Protein AF-A0A849GFC1-F1 (afdb_monomer)

Secondary structure (DSSP, 8-state):
--S--SS-HHHHHHHHSS-SHHHHHHHHHHHHH----HHHHHHHHHHHHHTT--HHHHHHHHHHHHH--HHHHHHHHHHH-HHHHHHHHHHHHHHHHHHHHHHHHH-

Mean predicted aligned error: 3.98 Å

Sequence (107 aa):
PGHEGLIPSEWVAAAVGDNSLVSTTIASVLGAFMYFSTLTEVPIVEGLLGAGMGKGPALALLLAGPALSLPNMLVIRSILGTRKTLTYCFLVIVMATATGYGYGNFF

Radius of gyration: 14.26 Å; Cα contacts (8 Å, |Δi|>4): 163; chains: 1; bounding box: 42×25×36 Å

Structure (mmCIF, N/CA/C/O backbone):
data_AF-A0A849GFC1-F1
#
_entry.id   AF-A0A849GFC1-F1
#
loop_
_atom_site.group_PDB
_atom_site.id
_atom_site.type_symbol
_atom_site.label_atom_id
_atom_site.label_alt_id
_atom_site.label_comp_id
_atom_site.label_asym_id
_atom_site.label_entity_id
_atom_site.label_seq_id
_atom_site.pdbx_PDB_ins_code
_atom_site.Cartn_x
_atom_site.Cartn_y
_atom_site.Cartn_z
_atom_site.occupancy
_atom_site.B_iso_or_equiv
_atom_site.auth_seq_id
_atom_site.auth_comp_id
_atom_site.auth_asym_id
_atom_site.auth_atom_id
_atom_site.pdbx_PDB_model_num
ATOM 1 N N . PRO A 1 1 ? 25.433 -8.560 -7.043 1.00 43.03 1 PRO A N 1
ATOM 2 C CA . PRO A 1 1 ? 25.210 -8.378 -8.499 1.00 43.03 1 PRO A CA 1
ATOM 3 C C . PRO A 1 1 ? 25.147 -9.738 -9.211 1.00 43.03 1 PRO A C 1
ATOM 5 O O . PRO A 1 1 ? 26.126 -10.475 -9.182 1.00 43.03 1 PRO A O 1
ATOM 8 N N . GLY A 1 2 ? 23.987 -10.099 -9.768 1.00 57.06 2 GLY A N 1
ATOM 9 C CA . GLY A 1 2 ? 23.796 -11.364 -10.498 1.00 57.06 2 GLY A CA 1
ATOM 10 C C . GLY A 1 2 ? 23.186 -12.523 -9.701 1.00 57.06 2 GLY A C 1
ATOM 11 O O . GLY A 1 2 ? 23.153 -13.633 -10.209 1.00 57.06 2 GLY A O 1
ATOM 12 N N . HIS A 1 3 ? 22.702 -12.281 -8.482 1.00 58.38 3 HIS A N 1
ATOM 13 C CA . HIS A 1 3 ? 21.803 -13.211 -7.797 1.00 58.38 3 HIS A CA 1
ATOM 14 C C . HIS A 1 3 ? 20.488 -12.472 -7.595 1.00 58.38 3 HIS A C 1
ATOM 16 O O . HIS A 1 3 ? 20.507 -11.330 -7.122 1.00 58.38 3 HIS A O 1
ATOM 22 N N . GLU A 1 4 ? 19.383 -13.092 -8.001 1.00 60.75 4 GLU A N 1
ATOM 23 C CA . GLU A 1 4 ? 18.057 -12.630 -7.608 1.00 60.75 4 GLU A CA 1
ATOM 24 C C . GLU A 1 4 ? 18.027 -12.483 -6.083 1.00 60.75 4 GLU A C 1
ATOM 26 O O . GLU A 1 4 ? 18.663 -13.253 -5.353 1.00 60.75 4 GLU A O 1
ATOM 31 N N . GLY A 1 5 ? 17.354 -11.440 -5.594 1.00 66.44 5 GLY A N 1
ATOM 32 C CA . GLY A 1 5 ? 17.106 -11.320 -4.163 1.00 66.44 5 GLY A CA 1
ATOM 33 C C . GLY A 1 5 ? 16.276 -12.506 -3.661 1.00 66.44 5 GLY A C 1
ATOM 34 O O . GLY A 1 5 ? 15.846 -13.361 -4.429 1.00 66.44 5 GLY A O 1
ATOM 35 N N . LEU A 1 6 ? 15.971 -12.534 -2.362 1.00 78.62 6 LEU A N 1
ATOM 36 C CA . LEU A 1 6 ? 15.029 -13.528 -1.821 1.00 78.62 6 LEU A CA 1
ATOM 37 C C . LEU A 1 6 ? 13.657 -13.498 -2.524 1.00 78.62 6 LEU A C 1
ATOM 39 O O . LEU A 1 6 ? 12.930 -14.485 -2.479 1.00 78.62 6 LEU A O 1
ATOM 43 N N . ILE A 1 7 ? 13.310 -12.370 -3.153 1.00 84.06 7 ILE A N 1
ATOM 44 C CA . ILE A 1 7 ? 12.119 -12.202 -3.981 1.00 84.06 7 ILE A CA 1
ATOM 45 C C . ILE A 1 7 ? 12.567 -12.152 -5.453 1.00 84.06 7 ILE A C 1
ATOM 47 O O . ILE A 1 7 ? 13.262 -11.198 -5.823 1.00 84.06 7 ILE A O 1
ATOM 51 N N . PRO A 1 8 ? 12.178 -13.137 -6.286 1.00 88.62 8 PRO A N 1
ATOM 52 C CA . PRO A 1 8 ? 12.442 -13.122 -7.723 1.00 88.62 8 PRO A CA 1
ATOM 53 C C . PRO A 1 8 ? 11.823 -11.891 -8.392 1.00 88.62 8 PRO A C 1
ATOM 55 O O . PRO A 1 8 ? 10.677 -11.526 -8.109 1.00 88.62 8 PRO A O 1
ATOM 58 N N . SER A 1 9 ? 12.557 -11.252 -9.305 1.00 88.81 9 SER A N 1
ATOM 59 C CA . SER A 1 9 ? 12.078 -10.055 -10.016 1.00 88.81 9 SER A CA 1
ATOM 60 C C . SER A 1 9 ? 10.861 -10.351 -10.894 1.00 88.81 9 SER A C 1
ATOM 62 O O . SER A 1 9 ? 9.982 -9.504 -11.033 1.00 88.81 9 SER A O 1
ATOM 64 N N . GLU A 1 10 ? 10.749 -11.576 -11.408 1.00 90.19 10 GLU A N 1
ATOM 65 C CA . GLU A 1 10 ? 9.567 -12.056 -12.129 1.00 90.19 10 GLU A CA 1
ATOM 66 C C . GLU A 1 10 ? 8.278 -11.945 -11.300 1.00 90.19 10 GLU A C 1
ATOM 68 O O . GLU A 1 10 ? 7.244 -11.539 -11.828 1.00 90.19 10 GLU A O 1
ATOM 73 N N . TRP A 1 11 ? 8.327 -12.230 -9.993 1.00 92.38 11 TRP A N 1
ATOM 74 C CA . TRP A 1 11 ? 7.151 -12.146 -9.121 1.00 92.38 11 TRP A CA 1
ATOM 75 C C . TRP A 1 11 ? 6.781 -10.697 -8.825 1.00 92.38 11 TRP A C 1
ATOM 77 O O . TRP A 1 11 ? 5.598 -10.360 -8.776 1.00 92.38 11 TRP A O 1
ATOM 87 N N . VAL A 1 12 ? 7.785 -9.832 -8.659 1.00 93.62 12 VAL A N 1
ATOM 88 C CA . VAL A 1 12 ? 7.572 -8.393 -8.461 1.00 93.62 12 VAL A CA 1
ATOM 89 C C . VAL A 1 12 ? 6.928 -7.789 -9.704 1.00 93.62 12 VAL A C 1
ATOM 91 O O . VAL A 1 12 ? 5.885 -7.144 -9.598 1.00 93.62 12 VAL A O 1
ATOM 94 N N . ALA A 1 13 ? 7.497 -8.055 -10.880 1.00 92.12 13 ALA A N 1
ATOM 95 C CA . ALA A 1 13 ? 6.969 -7.572 -12.148 1.00 92.12 13 ALA A CA 1
ATOM 96 C C . ALA A 1 13 ? 5.550 -8.104 -12.420 1.00 92.12 13 ALA A C 1
ATOM 98 O O . ALA A 1 13 ? 4.685 -7.343 -12.848 1.00 92.12 13 ALA A O 1
ATOM 99 N N . ALA A 1 14 ? 5.280 -9.379 -12.119 1.00 93.19 14 ALA A N 1
ATOM 100 C CA . ALA A 1 14 ? 3.962 -9.977 -12.324 1.00 93.19 14 ALA A CA 1
ATOM 101 C C . ALA A 1 14 ? 2.880 -9.429 -11.376 1.00 93.19 14 ALA A C 1
ATOM 103 O O . ALA A 1 14 ? 1.729 -9.292 -11.782 1.00 93.19 14 ALA A O 1
ATOM 104 N N . ALA A 1 15 ? 3.217 -9.131 -10.117 1.00 94.06 15 ALA A N 1
ATOM 105 C CA . ALA A 1 15 ? 2.237 -8.676 -9.128 1.00 94.06 15 ALA A CA 1
ATOM 106 C C . ALA A 1 15 ? 2.032 -7.152 -9.141 1.00 94.06 15 ALA A C 1
ATOM 108 O O . ALA A 1 15 ? 0.905 -6.661 -9.029 1.00 94.06 15 ALA A O 1
ATOM 109 N N . VAL A 1 16 ? 3.124 -6.392 -9.237 1.00 96.44 16 VAL A N 1
ATOM 110 C CA . VAL A 1 16 ? 3.143 -4.939 -9.009 1.00 96.44 16 VAL A CA 1
ATOM 111 C C . VAL A 1 16 ? 3.978 -4.180 -10.042 1.00 96.44 16 VAL A C 1
ATOM 113 O O . VAL A 1 16 ? 4.406 -3.060 -9.769 1.00 96.44 16 VAL A O 1
ATOM 116 N N . GLY A 1 17 ? 4.248 -4.771 -11.209 1.00 94.62 17 GLY A N 1
ATOM 117 C CA . GLY A 1 17 ? 5.148 -4.178 -12.200 1.00 94.62 17 GLY A CA 1
ATOM 118 C C . GLY A 1 17 ? 4.542 -3.093 -13.084 1.00 94.62 17 GLY A C 1
ATOM 119 O O . GLY A 1 17 ? 5.271 -2.279 -13.648 1.00 94.62 17 GLY A O 1
ATOM 120 N N . ASP A 1 18 ? 3.217 -3.036 -13.186 1.00 95.31 18 ASP A N 1
ATOM 121 C CA . ASP A 1 18 ? 2.518 -2.021 -13.969 1.00 95.31 18 ASP A CA 1
ATOM 122 C C . ASP A 1 18 ? 1.865 -0.943 -13.083 1.00 95.31 18 ASP A C 1
ATOM 124 O O . ASP A 1 18 ? 1.778 -1.061 -11.862 1.00 95.31 18 ASP A O 1
ATOM 128 N N . ASN A 1 19 ? 1.401 0.143 -13.706 1.00 96.31 19 ASN A N 1
ATOM 129 C CA . ASN A 1 19 ? 0.656 1.205 -13.019 1.00 96.31 19 ASN A CA 1
ATOM 130 C C . ASN A 1 19 ? -0.865 0.974 -13.063 1.00 96.31 19 ASN A C 1
ATOM 132 O O . ASN A 1 19 ? -1.646 1.924 -12.957 1.00 96.31 19 ASN A O 1
ATOM 136 N N . SER A 1 20 ? -1.313 -0.271 -13.244 1.00 96.56 20 SER A N 1
ATOM 137 C CA . SER A 1 20 ? -2.734 -0.595 -13.230 1.00 96.56 20 SER A CA 1
ATOM 138 C C . SER A 1 20 ? -3.326 -0.374 -11.841 1.00 96.56 20 SER A C 1
ATOM 140 O O . SER A 1 20 ? -2.645 -0.388 -10.806 1.00 96.56 20 SER A O 1
ATOM 142 N N . LEU A 1 21 ? -4.646 -0.204 -11.808 1.00 96.81 21 LEU A N 1
ATOM 143 C CA . LEU A 1 21 ? -5.377 -0.102 -10.553 1.00 96.81 21 LEU A CA 1
ATOM 144 C C . LEU A 1 21 ? -5.180 -1.361 -9.694 1.00 96.81 21 LEU A C 1
ATOM 146 O O . LEU A 1 21 ? -5.087 -1.256 -8.474 1.00 96.81 21 LEU A O 1
ATOM 150 N N . VAL A 1 22 ? -5.071 -2.537 -10.322 1.00 97.50 22 VAL A N 1
ATOM 151 C CA . VAL A 1 22 ? -4.906 -3.823 -9.631 1.00 97.50 22 VAL A CA 1
ATOM 152 C C . VAL A 1 22 ? -3.549 -3.891 -8.941 1.00 97.50 22 VAL A C 1
ATOM 154 O O . VAL A 1 22 ? -3.513 -4.078 -7.728 1.00 97.50 22 VAL A O 1
ATOM 157 N N . SER A 1 23 ? -2.453 -3.653 -9.662 1.00 97.50 23 SER A N 1
ATOM 158 C CA . SER A 1 23 ? -1.104 -3.641 -9.080 1.00 97.50 23 SER A CA 1
ATOM 159 C C . SER A 1 23 ? -0.958 -2.593 -7.982 1.00 97.50 23 SER A C 1
ATOM 161 O O . SER A 1 23 ? -0.375 -2.859 -6.931 1.00 97.50 23 SER A O 1
ATOM 163 N N . THR A 1 24 ? -1.572 -1.424 -8.167 1.00 97.88 24 THR A N 1
ATOM 164 C CA . THR A 1 24 ? -1.564 -0.368 -7.150 1.00 97.88 24 THR A CA 1
ATOM 165 C C . THR A 1 24 ? -2.360 -0.771 -5.901 1.00 97.88 24 THR A C 1
ATOM 167 O O . THR A 1 24 ? -1.923 -0.516 -4.779 1.00 97.88 24 THR A O 1
ATOM 170 N N . THR A 1 25 ? -3.500 -1.447 -6.074 1.00 98.06 25 THR A N 1
ATOM 171 C CA . THR A 1 25 ? -4.307 -1.969 -4.957 1.00 98.06 25 THR A CA 1
ATOM 172 C C . THR A 1 25 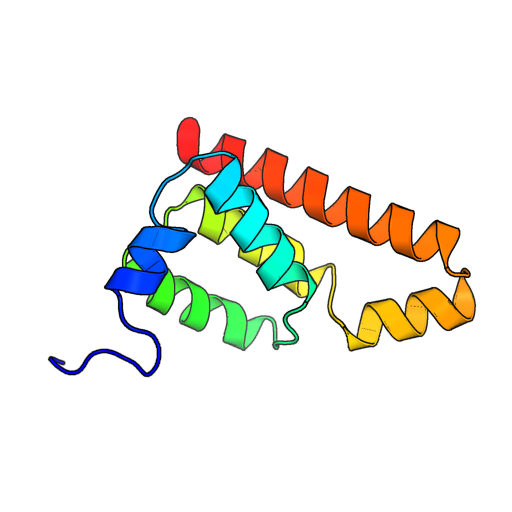? -3.577 -3.088 -4.218 1.00 98.06 25 THR A C 1
ATOM 174 O O . THR A 1 25 ? -3.597 -3.140 -2.993 1.00 98.06 25 THR A O 1
ATOM 177 N N . ILE A 1 26 ? -2.901 -3.983 -4.940 1.00 97.62 26 ILE A N 1
ATOM 178 C CA . ILE A 1 26 ? -2.089 -5.040 -4.329 1.00 97.62 26 ILE A CA 1
ATOM 179 C C . ILE A 1 26 ? -0.998 -4.408 -3.459 1.00 97.62 26 ILE A C 1
ATOM 181 O O . ILE A 1 26 ? -0.846 -4.785 -2.298 1.00 97.62 26 ILE A O 1
ATOM 185 N N . ALA A 1 27 ? -0.290 -3.404 -3.976 1.00 97.19 27 ALA A N 1
ATOM 186 C CA . ALA A 1 27 ? 0.763 -2.721 -3.236 1.00 97.19 27 ALA A CA 1
ATOM 187 C C . ALA A 1 27 ? 0.248 -1.960 -2.000 1.00 97.19 27 ALA A C 1
ATOM 189 O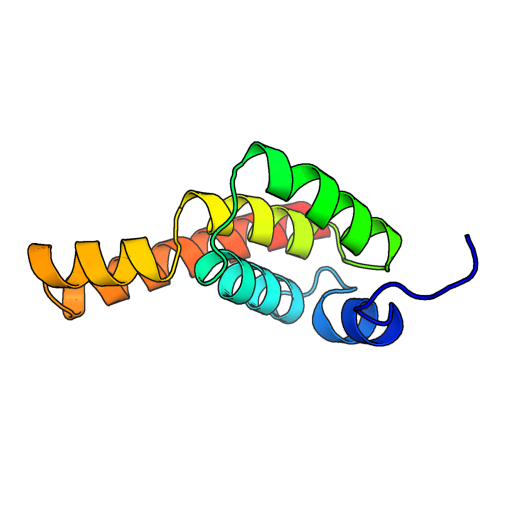 O . ALA A 1 27 ? 0.890 -2.019 -0.952 1.00 97.19 27 ALA A O 1
ATOM 190 N N . SER A 1 28 ? -0.916 -1.303 -2.074 1.00 97.44 28 SER A N 1
ATOM 191 C CA . SER A 1 28 ? -1.514 -0.628 -0.911 1.00 97.44 28 SER A CA 1
ATOM 192 C C . SER A 1 28 ? -1.970 -1.614 0.167 1.00 97.44 28 SER A C 1
ATOM 194 O O . SER A 1 28 ? -1.769 -1.361 1.354 1.00 97.44 28 SER A O 1
ATOM 196 N N . VAL A 1 29 ? -2.533 -2.763 -0.220 1.00 97.25 29 VAL A N 1
ATOM 197 C CA . VAL A 1 29 ? -2.922 -3.828 0.716 1.00 97.25 29 VAL A CA 1
ATOM 198 C C . VAL A 1 29 ? -1.691 -4.444 1.380 1.00 97.25 29 VAL A C 1
ATOM 200 O O . VAL A 1 29 ? -1.679 -4.605 2.599 1.00 97.25 29 VAL A O 1
ATOM 203 N N . LEU A 1 30 ? -0.647 -4.755 0.607 1.00 95.25 30 LEU A N 1
ATOM 204 C CA . LEU A 1 30 ? 0.613 -5.268 1.150 1.00 95.25 30 LEU A CA 1
ATOM 205 C C . LEU A 1 30 ? 1.245 -4.258 2.113 1.00 95.25 30 LEU A C 1
ATOM 207 O O . LEU A 1 30 ? 1.563 -4.624 3.244 1.00 95.25 30 LEU A O 1
ATOM 211 N N . GLY A 1 31 ? 1.336 -2.987 1.709 1.00 94.69 31 GLY A N 1
ATOM 212 C CA . GLY A 1 31 ? 1.831 -1.901 2.554 1.00 94.69 31 GLY A CA 1
ATOM 213 C C . GLY A 1 31 ? 1.041 -1.772 3.856 1.00 94.69 31 GLY A C 1
ATOM 214 O O . GLY A 1 31 ? 1.639 -1.710 4.920 1.00 94.69 31 GLY A O 1
ATOM 215 N N . ALA A 1 32 ? -0.291 -1.851 3.801 1.00 95.38 32 ALA A N 1
ATOM 216 C CA . ALA A 1 32 ?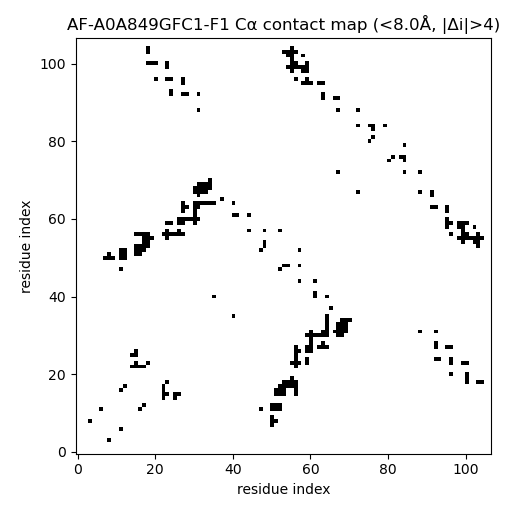 -1.143 -1.756 4.985 1.00 95.38 32 ALA A CA 1
ATOM 217 C C . ALA A 1 32 ? -0.909 -2.873 6.020 1.00 95.38 32 ALA A C 1
ATOM 219 O O . ALA A 1 32 ? -1.163 -2.677 7.209 1.00 95.38 32 ALA A O 1
ATOM 220 N N . PHE A 1 33 ? -0.477 -4.061 5.593 1.00 93.50 33 PHE A N 1
ATOM 221 C CA . PHE A 1 33 ? -0.175 -5.164 6.508 1.00 93.50 33 PHE A CA 1
ATOM 222 C C . PHE A 1 33 ? 1.281 -5.182 6.973 1.00 93.50 33 PHE A C 1
ATOM 224 O O . PHE A 1 33 ? 1.569 -5.744 8.036 1.00 93.50 33 PHE A O 1
ATOM 231 N N . MET A 1 34 ? 2.186 -4.581 6.204 1.00 89.94 34 MET A N 1
ATOM 232 C CA . MET A 1 34 ? 3.601 -4.506 6.536 1.00 89.94 34 MET A CA 1
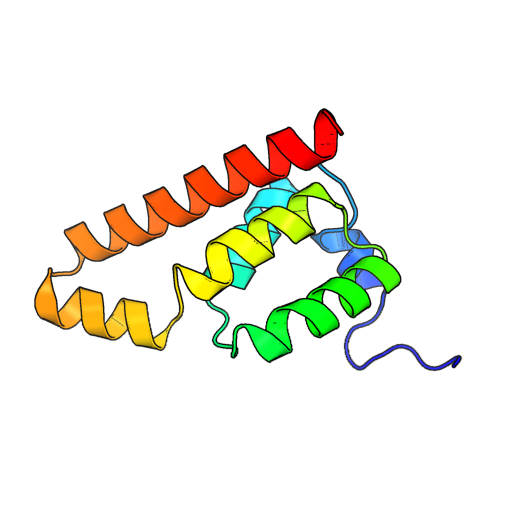ATOM 233 C C . MET A 1 34 ? 3.837 -3.656 7.792 1.00 89.94 34 MET A C 1
ATOM 235 O O . MET A 1 34 ? 3.110 -2.717 8.096 1.00 89.94 34 ME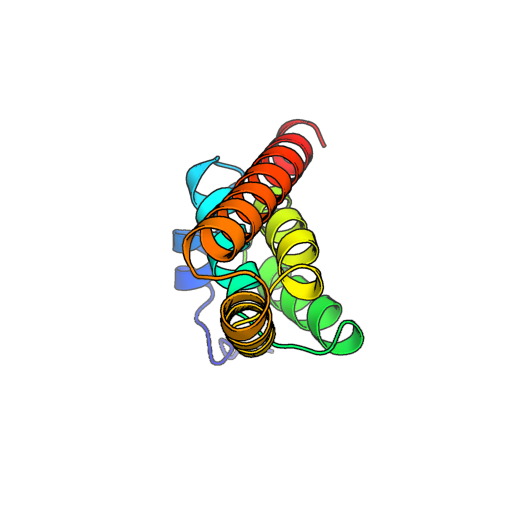T A O 1
ATOM 239 N N . TYR A 1 35 ? 4.853 -4.031 8.570 1.00 87.94 35 TYR A N 1
ATOM 240 C CA . TYR A 1 35 ? 5.315 -3.257 9.719 1.00 87.94 35 TYR A CA 1
ATOM 241 C C . TYR A 1 35 ? 6.814 -3.044 9.579 1.00 87.94 35 TYR A C 1
ATOM 243 O O . TYR A 1 35 ? 7.607 -3.943 9.866 1.00 87.94 35 TYR A O 1
ATOM 251 N N . PHE A 1 36 ? 7.192 -1.853 9.132 1.00 82.50 36 PHE A N 1
ATOM 252 C CA . PHE A 1 36 ? 8.581 -1.449 9.004 1.00 82.50 36 PHE A CA 1
ATOM 253 C C . PHE A 1 36 ? 8.796 -0.075 9.614 1.00 82.50 36 PHE A C 1
ATOM 255 O O . PHE A 1 36 ? 7.868 0.706 9.806 1.00 82.50 36 PHE A O 1
ATOM 262 N N . SER A 1 37 ? 10.054 0.225 9.924 1.00 84.69 37 SER A N 1
ATOM 263 C CA . SER A 1 37 ? 10.423 1.604 10.212 1.00 84.69 37 SER A CA 1
ATOM 264 C C . SER A 1 37 ? 10.371 2.416 8.917 1.00 84.69 37 SER A C 1
ATOM 266 O O . SER A 1 37 ? 10.767 1.921 7.860 1.00 84.69 37 SER A O 1
ATOM 268 N N . THR A 1 38 ? 9.968 3.679 8.996 1.00 82.06 38 THR A N 1
ATOM 269 C CA . THR A 1 38 ? 9.986 4.599 7.846 1.00 82.06 38 THR A CA 1
ATOM 270 C C . THR A 1 38 ? 11.372 4.700 7.197 1.00 82.06 38 THR A C 1
ATOM 272 O O . THR A 1 38 ? 11.481 4.839 5.984 1.00 82.06 38 THR A O 1
ATOM 275 N N . LEU A 1 39 ? 12.448 4.544 7.980 1.00 88.00 39 LEU A N 1
ATOM 276 C CA . LEU A 1 39 ? 13.825 4.505 7.469 1.00 88.00 39 LEU A CA 1
ATOM 277 C C . LEU A 1 39 ? 14.116 3.269 6.605 1.00 88.00 39 LEU A C 1
ATOM 279 O O . LEU A 1 39 ? 14.936 3.336 5.695 1.00 88.00 39 LEU A O 1
ATOM 283 N N . THR A 1 40 ? 13.464 2.142 6.890 1.00 88.31 40 THR A N 1
ATOM 284 C CA . THR A 1 40 ? 13.645 0.888 6.143 1.00 88.31 40 THR A CA 1
ATOM 285 C C . THR A 1 40 ? 12.718 0.769 4.937 1.00 88.31 40 THR A C 1
ATOM 287 O O . THR A 1 40 ? 13.017 -0.004 4.037 1.00 88.31 40 THR A O 1
ATOM 290 N N . GLU A 1 41 ? 11.624 1.530 4.875 1.00 90.50 41 GLU A N 1
ATOM 291 C CA . GLU A 1 41 ? 10.681 1.470 3.74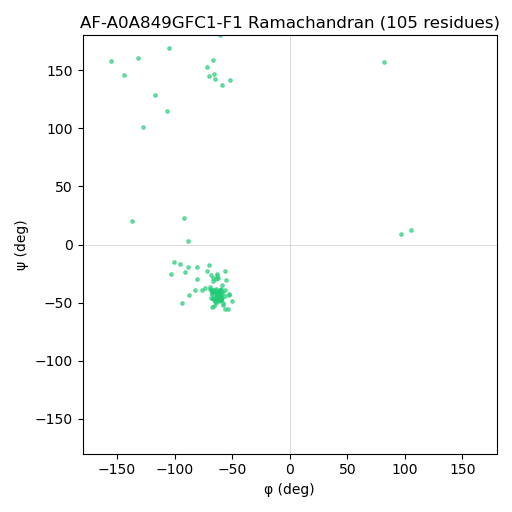8 1.00 90.50 41 GLU A CA 1
ATOM 292 C C . GLU A 1 41 ? 11.291 1.989 2.443 1.00 90.50 41 GLU A C 1
ATOM 294 O O . GLU A 1 41 ? 11.129 1.357 1.402 1.00 90.50 41 GLU A O 1
ATOM 299 N N . VAL A 1 42 ? 12.045 3.092 2.498 1.00 90.94 42 VAL A N 1
ATOM 300 C CA . VAL A 1 42 ? 12.686 3.693 1.315 1.00 90.94 42 VAL A CA 1
ATOM 301 C C . VAL A 1 42 ? 13.595 2.698 0.573 1.00 90.94 42 VAL A C 1
ATOM 303 O O . VAL A 1 42 ? 13.330 2.448 -0.604 1.00 90.94 42 VAL A O 1
ATOM 306 N N . PRO A 1 43 ? 14.602 2.059 1.209 1.00 91.31 43 PRO A N 1
ATOM 307 C CA . PRO A 1 43 ? 15.473 1.115 0.505 1.00 91.31 43 PRO A CA 1
ATOM 308 C C . PRO A 1 43 ? 14.743 -0.154 0.040 1.00 91.31 43 PRO A C 1
ATOM 310 O O . PRO A 1 43 ? 15.129 -0.745 -0.967 1.00 91.31 43 PRO A O 1
ATOM 313 N N . ILE A 1 44 ? 13.679 -0.583 0.734 1.00 91.62 44 ILE A N 1
ATOM 314 C CA . ILE A 1 44 ? 12.848 -1.711 0.282 1.00 91.62 44 ILE A CA 1
ATOM 315 C C . ILE A 1 44 ? 12.155 -1.352 -1.033 1.00 91.62 44 ILE A C 1
ATOM 317 O O . ILE A 1 44 ? 12.209 -2.127 -1.988 1.00 91.62 44 ILE A O 1
ATOM 321 N N . VAL A 1 45 ? 11.531 -0.176 -1.101 1.00 93.25 45 VAL A N 1
ATOM 322 C CA . VAL A 1 45 ? 10.835 0.283 -2.308 1.00 93.25 45 VAL A CA 1
ATOM 323 C C . VAL A 1 45 ? 11.811 0.529 -3.451 1.00 93.25 45 VAL A C 1
ATOM 325 O O . VAL A 1 45 ? 11.520 0.123 -4.572 1.00 93.25 45 VAL A O 1
ATOM 328 N N . GLU A 1 46 ? 12.990 1.097 -3.193 1.00 93.00 46 GLU A N 1
ATOM 329 C CA . GLU A 1 46 ? 14.047 1.210 -4.208 1.00 93.00 46 GLU A CA 1
ATOM 330 C C . GLU A 1 46 ? 14.474 -0.159 -4.754 1.00 93.00 46 GLU A C 1
ATOM 332 O O . GLU A 1 46 ? 14.620 -0.324 -5.967 1.00 93.00 46 GLU A O 1
ATOM 337 N N . GLY A 1 47 ? 14.616 -1.163 -3.884 1.00 92.69 47 GLY A N 1
ATOM 338 C CA . GLY A 1 47 ? 14.909 -2.536 -4.292 1.00 92.69 47 GLY A CA 1
ATOM 339 C C . GLY A 1 47 ? 13.808 -3.146 -5.165 1.00 92.69 47 GLY A C 1
ATOM 340 O O . GLY A 1 47 ? 14.107 -3.764 -6.186 1.00 92.69 47 GLY A O 1
ATOM 341 N N . LEU A 1 48 ? 12.538 -2.939 -4.807 1.00 94.06 48 LEU A N 1
ATOM 342 C CA . LEU A 1 48 ? 11.389 -3.423 -5.580 1.00 94.06 48 LEU A CA 1
ATOM 343 C C . LEU A 1 48 ? 11.242 -2.694 -6.923 1.00 94.06 48 LEU A C 1
ATOM 345 O O . LEU A 1 48 ? 10.966 -3.336 -7.934 1.00 94.06 48 LEU A O 1
ATOM 349 N N . LEU A 1 49 ? 11.484 -1.381 -6.965 1.00 94.44 49 LEU A N 1
ATOM 350 C CA . LEU A 1 49 ? 11.559 -0.601 -8.205 1.00 94.44 49 LEU A CA 1
ATOM 351 C C . LEU A 1 49 ? 12.674 -1.133 -9.115 1.00 94.44 49 LEU A C 1
ATOM 353 O O . LEU A 1 49 ? 12.445 -1.359 -10.301 1.00 94.44 49 LEU A O 1
ATOM 357 N N . GLY A 1 50 ? 13.852 -1.420 -8.553 1.00 91.88 50 GLY A N 1
ATOM 358 C CA . GLY A 1 50 ? 14.951 -2.074 -9.270 1.00 91.88 50 GLY A CA 1
ATOM 359 C C . GLY A 1 50 ? 14.618 -3.492 -9.755 1.00 91.88 50 GLY A C 1
ATOM 360 O O . GLY A 1 50 ? 15.181 -3.942 -10.751 1.00 91.88 50 GLY A O 1
ATOM 361 N N . ALA A 1 51 ? 13.683 -4.176 -9.091 1.00 92.06 51 ALA A N 1
ATOM 362 C CA . ALA A 1 51 ? 13.161 -5.488 -9.472 1.00 92.06 51 ALA A CA 1
ATOM 363 C C . ALA A 1 51 ? 11.958 -5.426 -10.439 1.00 92.06 51 ALA A C 1
ATOM 365 O O . ALA A 1 51 ? 11.424 -6.474 -10.796 1.00 92.06 51 ALA A O 1
ATOM 366 N N . GLY A 1 52 ? 11.548 -4.232 -10.886 1.00 92.69 52 GLY A N 1
ATOM 367 C CA . GLY A 1 52 ? 10.512 -4.048 -11.904 1.00 92.69 52 GLY A CA 1
ATOM 368 C C . GLY A 1 52 ? 9.153 -3.572 -11.391 1.00 92.69 52 GLY A C 1
ATOM 369 O O . GLY A 1 52 ? 8.198 -3.633 -12.154 1.00 92.69 52 GLY A O 1
ATOM 370 N N . MET A 1 53 ? 9.038 -3.109 -10.142 1.00 96.50 53 MET A N 1
ATOM 371 C CA . MET A 1 53 ? 7.808 -2.513 -9.600 1.00 96.50 53 MET A CA 1
ATOM 372 C C . MET A 1 53 ? 7.436 -1.203 -10.321 1.00 96.50 53 MET A C 1
ATOM 374 O O . MET A 1 53 ? 8.298 -0.381 -10.636 1.00 96.50 53 MET A O 1
ATOM 378 N N . GLY A 1 54 ? 6.140 -0.972 -10.529 1.00 96.56 54 GLY A N 1
ATOM 379 C CA . GLY A 1 54 ? 5.609 0.274 -11.073 1.00 96.56 54 GLY A CA 1
ATOM 380 C C . GLY A 1 54 ? 5.693 1.439 -10.078 1.00 96.56 54 GLY A C 1
ATOM 381 O O . GLY A 1 54 ? 5.615 1.263 -8.860 1.00 96.56 54 GLY A O 1
ATOM 382 N N . LYS A 1 55 ? 5.783 2.669 -10.597 1.00 96.56 55 LYS A N 1
ATOM 383 C CA . LYS A 1 55 ? 5.848 3.897 -9.781 1.00 96.56 55 LYS A CA 1
ATOM 384 C C . LYS A 1 55 ? 4.577 4.137 -8.959 1.00 96.56 55 LYS A C 1
ATOM 386 O O . LYS A 1 55 ? 4.654 4.593 -7.820 1.00 96.56 55 LYS A O 1
ATOM 391 N N . GLY A 1 56 ? 3.411 3.844 -9.532 1.00 97.38 56 GLY A N 1
ATOM 392 C CA . GLY A 1 56 ? 2.118 3.984 -8.866 1.00 97.38 56 GLY A CA 1
ATOM 393 C C . GLY A 1 56 ? 1.960 3.025 -7.684 1.00 97.38 56 GLY A C 1
ATOM 394 O O . GLY A 1 56 ? 1.712 3.489 -6.568 1.00 97.38 56 GLY A O 1
ATOM 395 N N . PRO A 1 57 ? 2.183 1.711 -7.881 1.00 97.75 57 PRO A N 1
ATOM 396 C CA . PRO A 1 57 ? 2.287 0.744 -6.793 1.00 97.75 57 PRO A CA 1
ATOM 397 C C . PRO A 1 57 ? 3.303 1.143 -5.719 1.00 97.75 57 PRO A C 1
ATOM 399 O O . PRO A 1 57 ? 3.002 1.033 -4.531 1.00 97.75 57 PRO A O 1
ATOM 402 N N . ALA A 1 58 ? 4.483 1.636 -6.108 1.00 97.00 58 ALA A N 1
ATOM 403 C CA . ALA A 1 58 ? 5.511 2.066 -5.161 1.00 97.00 58 ALA A CA 1
ATOM 404 C C . ALA A 1 58 ? 5.018 3.205 -4.256 1.00 97.00 58 ALA A C 1
ATOM 406 O O . ALA A 1 58 ? 5.151 3.124 -3.034 1.00 97.00 58 ALA A O 1
ATOM 407 N N . LEU A 1 59 ? 4.377 4.230 -4.830 1.00 96.75 59 LEU A N 1
ATOM 408 C CA . LEU A 1 59 ? 3.796 5.318 -4.043 1.00 96.75 59 LEU A CA 1
ATOM 409 C C . LEU A 1 59 ? 2.661 4.824 -3.137 1.00 96.75 59 LEU A C 1
ATOM 411 O O . LEU A 1 59 ? 2.583 5.222 -1.977 1.00 96.75 59 LEU A O 1
ATOM 415 N N . ALA A 1 60 ? 1.791 3.947 -3.639 1.00 97.50 60 ALA A N 1
ATOM 416 C CA . ALA A 1 60 ? 0.694 3.396 -2.849 1.00 97.50 60 ALA A CA 1
ATOM 417 C C . ALA A 1 60 ? 1.196 2.622 -1.621 1.00 97.50 60 ALA A 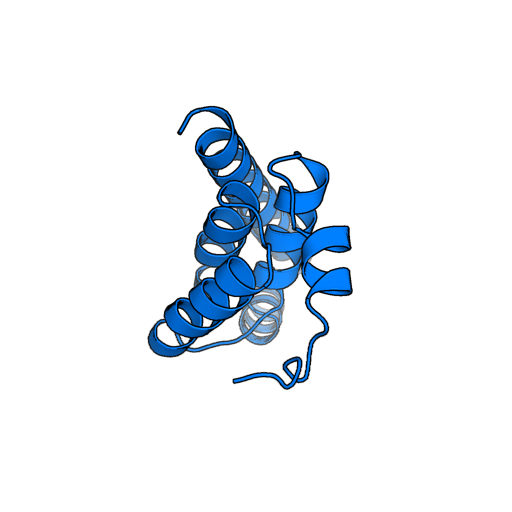C 1
ATOM 419 O O . ALA A 1 60 ? 0.628 2.755 -0.536 1.00 97.50 60 ALA A O 1
ATOM 420 N N . LEU A 1 61 ? 2.284 1.864 -1.772 1.00 95.94 61 LEU A N 1
ATOM 421 C CA . LEU A 1 61 ? 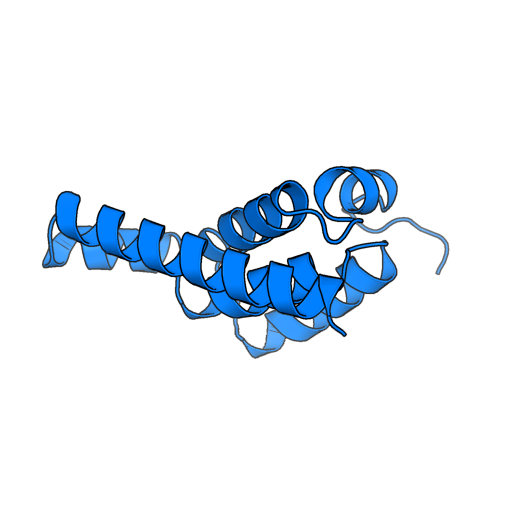2.930 1.158 -0.668 1.00 95.94 61 LEU A CA 1
ATOM 422 C C . LEU A 1 61 ? 3.518 2.139 0.358 1.00 95.94 61 LEU A C 1
ATOM 424 O O . LEU A 1 61 ? 3.250 1.986 1.549 1.00 95.94 61 LEU A O 1
ATOM 428 N N . LEU A 1 62 ? 4.228 3.180 -0.094 1.00 95.00 62 LEU A N 1
ATOM 429 C CA . LEU A 1 62 ? 4.801 4.222 0.774 1.00 95.00 62 LEU A CA 1
ATOM 430 C C . LEU A 1 62 ? 3.747 5.041 1.533 1.00 95.00 62 LEU A C 1
ATOM 432 O O . LEU A 1 62 ? 4.033 5.574 2.600 1.00 95.00 62 LEU A O 1
ATOM 436 N N . LEU A 1 63 ? 2.532 5.166 0.994 1.00 95.69 63 LEU A N 1
ATOM 437 C CA . LEU A 1 63 ? 1.424 5.842 1.674 1.00 95.69 63 LEU A CA 1
ATOM 438 C C . LEU A 1 63 ? 0.719 4.926 2.681 1.00 95.69 63 LEU A C 1
ATOM 440 O O . LEU A 1 63 ? 0.322 5.381 3.754 1.00 95.69 63 LEU A O 1
ATOM 444 N N . ALA A 1 64 ? 0.545 3.645 2.345 1.00 95.75 64 ALA A N 1
ATOM 445 C CA . ALA A 1 64 ? -0.163 2.691 3.194 1.00 95.75 64 ALA A CA 1
ATOM 446 C C . ALA A 1 64 ? 0.672 2.223 4.400 1.00 95.75 64 ALA A C 1
ATOM 448 O O . ALA A 1 64 ? 0.116 2.116 5.494 1.00 95.75 64 ALA A O 1
ATOM 449 N N . GLY A 1 65 ? 1.979 1.997 4.216 1.00 92.19 65 GLY A N 1
ATOM 450 C CA . GLY A 1 65 ? 2.908 1.493 5.241 1.00 92.19 65 GLY A CA 1
ATOM 451 C C . GLY A 1 65 ? 2.934 2.289 6.555 1.00 92.19 65 GLY A C 1
ATOM 452 O O . GLY A 1 65 ? 2.643 1.734 7.614 1.00 92.19 65 GLY A O 1
ATOM 453 N N . PRO A 1 66 ? 3.175 3.610 6.547 1.00 90.81 66 PRO A N 1
ATOM 454 C CA . PRO A 1 66 ? 3.168 4.397 7.782 1.00 90.81 66 PRO A CA 1
ATOM 455 C C . PRO A 1 66 ? 1.758 4.603 8.360 1.00 90.81 66 PRO A C 1
ATOM 457 O O . PRO A 1 66 ? 1.607 4.864 9.555 1.00 90.81 66 PRO A O 1
ATOM 460 N N . ALA A 1 67 ? 0.711 4.502 7.535 1.00 92.94 67 ALA A N 1
ATOM 461 C CA . ALA A 1 67 ? -0.672 4.715 7.961 1.00 92.94 67 ALA A CA 1
ATOM 462 C C . ALA A 1 67 ? -1.280 3.490 8.669 1.00 92.94 67 ALA A C 1
ATOM 464 O O . ALA A 1 67 ? -2.163 3.635 9.530 1.00 92.94 67 ALA A O 1
ATOM 465 N N . LEU A 1 68 ? -0.835 2.284 8.308 1.00 93.62 68 LEU A N 1
ATOM 466 C CA . LEU A 1 68 ? -1.393 1.016 8.760 1.00 93.62 68 LEU A CA 1
ATOM 467 C C . LEU A 1 68 ? -0.317 -0.044 8.966 1.00 93.62 68 LEU A C 1
ATOM 469 O O . LEU A 1 68 ? 0.639 -0.147 8.222 1.00 93.62 68 LEU A O 1
ATOM 473 N N . SER A 1 69 ? -0.540 -0.888 9.966 1.00 94.31 69 SER A N 1
ATOM 474 C CA . SER A 1 69 ? 0.214 -2.122 10.161 1.00 94.31 69 SER A CA 1
ATOM 475 C C . SER A 1 69 ? -0.636 -3.111 10.949 1.00 94.31 69 SER A C 1
ATOM 477 O O . SER A 1 69 ? -1.544 -2.699 11.683 1.00 94.31 69 SER A O 1
ATOM 479 N N . LEU A 1 70 ? -0.338 -4.411 10.856 1.00 92.81 70 LEU A N 1
ATOM 480 C CA . LEU A 1 70 ? -1.048 -5.436 11.635 1.00 92.81 70 LEU A CA 1
ATOM 481 C C . LEU A 1 70 ? -1.129 -5.107 13.141 1.00 92.81 70 LEU A C 1
ATOM 483 O O . LEU A 1 70 ? -2.236 -5.151 13.687 1.00 92.81 70 LEU A O 1
ATOM 487 N N . PRO A 1 71 ? -0.030 -4.720 13.825 1.00 92.50 71 PRO A N 1
ATOM 488 C CA . PRO A 1 71 ? -0.094 -4.349 15.237 1.00 92.50 71 PRO A CA 1
ATOM 489 C C . PRO A 1 71 ? -1.012 -3.147 15.492 1.00 92.50 71 PRO A C 1
ATOM 491 O O . PRO A 1 71 ? -1.847 -3.196 16.397 1.00 92.50 71 PRO A O 1
ATOM 494 N N . ASN A 1 72 ? -0.920 -2.095 14.669 1.00 92.25 72 ASN A N 1
ATOM 495 C CA . ASN A 1 72 ? -1.751 -0.899 14.821 1.00 92.25 72 ASN A CA 1
ATOM 496 C C . ASN A 1 72 ? -3.244 -1.217 14.623 1.00 92.25 72 ASN A C 1
ATOM 498 O O . ASN A 1 72 ? -4.082 -0.786 15.411 1.00 92.25 72 ASN A O 1
ATOM 502 N N . MET A 1 73 ? -3.596 -2.044 13.632 1.00 95.44 73 MET A N 1
ATOM 503 C CA . MET A 1 73 ? -4.984 -2.469 13.405 1.00 95.44 73 MET A CA 1
ATOM 504 C C . MET A 1 73 ? -5.580 -3.185 14.622 1.00 95.44 73 MET A C 1
ATOM 506 O O . MET A 1 73 ? -6.739 -2.947 14.971 1.00 95.44 73 MET A O 1
ATOM 510 N N . LEU A 1 74 ? -4.800 -4.045 15.284 1.00 95.25 74 LEU A N 1
ATOM 511 C CA . LEU A 1 74 ? -5.238 -4.755 16.488 1.00 95.25 74 LEU A CA 1
ATOM 512 C C . LEU A 1 74 ? -5.484 -3.793 17.658 1.00 95.25 74 LEU A C 1
ATOM 514 O O . LEU A 1 74 ? -6.487 -3.938 18.360 1.00 95.25 74 LEU A O 1
ATOM 518 N N . VAL A 1 75 ? -4.623 -2.786 17.825 1.00 95.81 75 VAL A N 1
ATOM 519 C CA . VAL A 1 75 ? -4.784 -1.736 18.844 1.00 95.81 75 VAL A CA 1
ATOM 520 C C . VAL A 1 75 ? -6.000 -0.857 18.543 1.00 95.81 75 VAL A C 1
ATOM 522 O O . VAL A 1 75 ? -6.847 -0.641 19.404 1.00 95.81 75 VAL A O 1
ATOM 525 N N . ILE A 1 76 ? -6.166 -0.400 17.302 1.00 95.50 76 ILE A N 1
ATOM 526 C CA . ILE A 1 76 ? -7.333 0.400 16.907 1.00 95.50 76 ILE A CA 1
ATOM 527 C C . ILE A 1 76 ? -8.623 -0.402 17.116 1.00 95.50 76 ILE A C 1
ATOM 529 O O . ILE A 1 76 ? -9.627 0.146 17.570 1.00 95.50 76 ILE A O 1
ATOM 533 N N . ARG A 1 77 ? -8.615 -1.707 16.819 1.00 97.38 77 ARG A N 1
ATOM 534 C CA . ARG A 1 77 ? -9.763 -2.595 17.052 1.00 97.38 77 ARG A CA 1
ATOM 535 C C . ARG A 1 77 ? -10.136 -2.708 18.523 1.00 97.38 77 ARG A C 1
ATOM 537 O O . ARG A 1 77 ? -11.335 -2.723 18.806 1.00 97.38 77 ARG A O 1
ATOM 544 N N . SER A 1 78 ? -9.168 -2.790 19.435 1.00 96.81 78 SER A N 1
ATOM 545 C CA . SER A 1 78 ? -9.462 -2.891 20.870 1.00 96.81 78 SER A CA 1
ATOM 546 C C . SER A 1 78 ? -10.061 -1.601 21.441 1.00 96.81 78 SER A C 1
ATOM 548 O O . SER A 1 78 ? -10.840 -1.671 22.386 1.00 96.81 78 SER A O 1
ATOM 550 N N . ILE A 1 79 ? -9.765 -0.446 20.833 1.00 96.94 79 ILE A N 1
ATOM 551 C CA . ILE A 1 79 ? -10.230 0.870 21.298 1.00 96.94 79 ILE A CA 1
ATOM 552 C C . ILE A 1 79 ? -11.534 1.304 20.606 1.00 96.94 79 ILE A C 1
ATOM 554 O O . ILE A 1 79 ? -12.488 1.716 21.262 1.00 96.94 79 ILE A O 1
ATOM 558 N N . LEU A 1 80 ? -11.597 1.237 19.272 1.00 95.56 80 LEU A N 1
ATOM 559 C CA . LEU A 1 80 ? -12.704 1.790 18.475 1.00 95.56 80 LEU A CA 1
ATOM 560 C C . LEU A 1 80 ? -13.790 0.763 18.115 1.00 95.56 80 LEU A C 1
ATOM 562 O O . LEU A 1 80 ? -14.903 1.148 17.720 1.00 95.56 80 LEU A O 1
ATOM 566 N N . GLY A 1 81 ? -13.470 -0.527 18.243 1.00 96.25 81 GLY A N 1
ATOM 567 C CA . GLY A 1 81 ? -14.295 -1.652 17.818 1.00 96.25 81 GLY A CA 1
ATOM 568 C C . GLY A 1 81 ? -14.169 -1.974 16.325 1.00 96.25 81 GLY A C 1
ATOM 569 O O . GLY A 1 81 ? -13.847 -1.124 15.495 1.00 96.25 81 GLY A O 1
ATOM 570 N N . THR A 1 82 ? -14.497 -3.219 15.965 1.00 96.62 82 THR A N 1
ATOM 571 C CA . THR A 1 82 ? -14.241 -3.800 14.634 1.00 96.62 82 THR A CA 1
ATOM 572 C C . THR A 1 82 ? -14.762 -2.958 13.466 1.00 96.62 82 THR A C 1
ATOM 574 O O . THR A 1 82 ? -14.056 -2.795 12.477 1.00 96.62 82 THR A O 1
ATOM 577 N N . ARG A 1 83 ? -15.978 -2.394 13.560 1.00 96.88 83 ARG A N 1
ATOM 578 C CA . ARG A 1 83 ? -16.572 -1.635 12.441 1.00 96.88 83 ARG A CA 1
ATOM 579 C C . ARG A 1 83 ? -15.737 -0.406 12.075 1.00 96.88 83 ARG A C 1
ATOM 581 O O . ARG A 1 83 ? -15.453 -0.204 10.904 1.00 96.88 83 ARG A O 1
ATOM 588 N N . LYS A 1 84 ? -15.312 0.378 13.072 1.00 97.31 84 LYS A N 1
ATOM 589 C CA . LYS A 1 84 ? -14.543 1.609 12.840 1.00 97.31 84 LYS A CA 1
ATOM 590 C C . LYS A 1 84 ? -13.138 1.302 12.329 1.00 97.31 84 LYS A C 1
ATOM 592 O O . LYS A 1 84 ? -12.664 1.988 11.432 1.00 97.31 84 LYS A O 1
ATOM 597 N N . THR A 1 85 ? -12.510 0.245 12.844 1.00 96.75 85 THR A N 1
ATOM 598 C CA . THR A 1 85 ? -11.210 -0.227 12.349 1.00 96.75 85 THR A CA 1
ATOM 599 C C . THR A 1 85 ? -11.286 -0.613 10.880 1.00 96.75 85 THR A C 1
ATOM 601 O O . THR A 1 85 ? -10.459 -0.161 10.102 1.00 96.75 85 THR A O 1
ATOM 604 N N . LEU A 1 86 ? -12.297 -1.393 10.482 1.00 97.12 86 LEU A N 1
ATOM 605 C CA . LEU A 1 86 ? -12.467 -1.786 9.082 1.00 97.12 86 LEU A CA 1
ATOM 606 C C . LEU A 1 86 ? -12.697 -0.575 8.175 1.00 97.12 86 LEU A C 1
ATOM 608 O O . LEU A 1 86 ? -12.095 -0.505 7.109 1.00 97.12 86 LEU A O 1
ATOM 612 N N . THR A 1 87 ? -13.508 0.398 8.605 1.00 97.75 87 THR A N 1
ATOM 613 C CA . THR A 1 87 ? -13.687 1.653 7.861 1.00 97.75 87 THR A CA 1
ATOM 614 C C . THR A 1 87 ? -12.370 2.412 7.712 1.00 97.75 87 THR A C 1
ATOM 616 O O . THR A 1 87 ? -12.061 2.862 6.614 1.00 97.75 87 THR A O 1
ATOM 619 N N . TYR A 1 88 ? -11.573 2.524 8.777 1.00 96.50 88 TYR A N 1
ATOM 620 C CA . TYR A 1 88 ? -10.261 3.168 8.719 1.00 96.50 88 TYR A CA 1
ATOM 621 C C . TYR A 1 88 ? -9.314 2.444 7.753 1.00 96.50 88 TYR A C 1
ATOM 623 O O . TYR A 1 88 ? -8.759 3.080 6.860 1.00 96.50 88 TYR A O 1
ATOM 631 N N . CYS A 1 89 ? -9.200 1.115 7.861 1.00 97.06 89 CYS A N 1
ATOM 632 C CA . CYS A 1 89 ? -8.356 0.324 6.967 1.00 97.06 89 CYS A CA 1
ATOM 633 C C . CYS A 1 89 ? -8.767 0.489 5.501 1.00 97.06 89 CYS A C 1
ATOM 635 O O . CYS A 1 89 ? -7.925 0.717 4.635 1.00 97.06 89 CYS A O 1
ATOM 637 N N . PHE A 1 90 ? -10.072 0.413 5.237 1.00 97.81 90 PHE A N 1
ATOM 638 C CA . PHE A 1 90 ? -10.625 0.593 3.902 1.00 97.81 90 PHE A CA 1
ATOM 639 C C . PHE A 1 90 ? -10.300 1.978 3.336 1.00 97.81 90 PHE A C 1
ATOM 641 O O . PHE A 1 90 ? -9.818 2.075 2.212 1.00 97.81 90 PHE A O 1
ATOM 648 N N . LEU A 1 91 ? -10.505 3.043 4.117 1.00 98.00 91 LEU A N 1
ATOM 649 C CA . LEU A 1 91 ? -10.217 4.411 3.684 1.00 98.00 91 LEU A CA 1
ATOM 650 C C . LEU A 1 91 ? -8.743 4.606 3.328 1.00 98.00 91 LEU A C 1
ATOM 652 O O . LEU A 1 91 ? -8.453 5.185 2.285 1.00 98.00 91 LEU A O 1
ATOM 656 N N . VAL A 1 92 ? -7.820 4.102 4.148 1.00 97.75 92 VAL A N 1
ATOM 657 C CA . VAL A 1 92 ? -6.381 4.201 3.859 1.00 97.75 92 VAL A CA 1
ATOM 658 C C . VAL A 1 92 ? -6.032 3.453 2.574 1.00 97.75 92 VAL A C 1
ATOM 660 O O . VAL A 1 92 ? -5.373 4.028 1.712 1.00 97.75 92 VAL A O 1
ATOM 663 N N . ILE A 1 93 ? -6.510 2.215 2.401 1.00 98.00 93 ILE A N 1
ATOM 664 C CA . ILE A 1 93 ? -6.252 1.420 1.189 1.00 98.00 93 ILE A CA 1
ATOM 665 C C . ILE A 1 93 ? -6.797 2.139 -0.049 1.00 98.00 93 ILE A C 1
ATOM 667 O O . ILE A 1 93 ? -6.083 2.271 -1.042 1.00 98.00 93 ILE A O 1
ATOM 671 N N . VAL A 1 94 ? -8.030 2.651 0.003 1.00 98.38 94 VAL A N 1
ATOM 672 C CA . VAL A 1 94 ? -8.643 3.379 -1.119 1.00 98.38 94 VAL A CA 1
ATOM 673 C C . VAL A 1 94 ? -7.872 4.657 -1.439 1.00 98.38 94 VAL A C 1
ATOM 675 O O . VAL A 1 94 ? -7.564 4.894 -2.604 1.00 98.38 94 VAL A O 1
ATOM 678 N N . MET A 1 95 ? -7.517 5.461 -0.435 1.00 98.31 95 MET A N 1
ATOM 679 C CA . MET A 1 95 ? -6.799 6.721 -0.650 1.00 98.31 95 MET A CA 1
ATOM 680 C C . MET A 1 95 ? -5.374 6.497 -1.164 1.00 98.31 95 MET A C 1
ATOM 682 O O . MET A 1 95 ? -4.947 7.180 -2.098 1.00 98.31 95 MET A O 1
ATOM 686 N N . ALA A 1 96 ? -4.652 5.519 -0.611 1.00 98.00 96 ALA A N 1
ATOM 687 C CA . ALA A 1 96 ? -3.316 5.151 -1.074 1.00 98.00 96 ALA A CA 1
ATOM 688 C C . ALA A 1 96 ? -3.356 4.625 -2.514 1.00 98.00 96 ALA A C 1
ATOM 690 O O . ALA A 1 96 ? -2.544 5.028 -3.344 1.00 98.00 96 ALA A O 1
ATOM 691 N N . THR A 1 97 ? -4.351 3.793 -2.836 1.00 98.25 97 THR A N 1
ATOM 692 C CA . THR A 1 97 ? -4.558 3.271 -4.191 1.00 98.25 97 THR A CA 1
ATOM 693 C C . THR A 1 97 ? -4.900 4.383 -5.175 1.00 98.25 97 THR A C 1
ATOM 695 O O . THR A 1 97 ? -4.285 4.465 -6.231 1.00 98.25 97 THR A O 1
ATOM 698 N N . ALA A 1 98 ? -5.847 5.263 -4.843 1.00 98.12 98 ALA A N 1
ATOM 699 C CA . ALA A 1 98 ? -6.244 6.363 -5.719 1.00 98.12 98 ALA A CA 1
ATOM 700 C C . ALA A 1 98 ? -5.069 7.311 -5.998 1.00 98.12 98 ALA A C 1
ATOM 702 O O . ALA A 1 98 ? -4.834 7.689 -7.146 1.00 98.12 98 ALA A O 1
ATOM 703 N N . THR A 1 99 ? -4.297 7.641 -4.959 1.00 97.81 99 THR A N 1
ATOM 704 C CA . THR A 1 99 ? -3.128 8.521 -5.077 1.00 97.81 99 THR A CA 1
ATOM 705 C C . THR A 1 99 ? -2.008 7.857 -5.875 1.00 97.81 99 THR A C 1
ATOM 707 O O . THR A 1 99 ? -1.472 8.474 -6.791 1.00 97.81 99 THR A O 1
ATOM 710 N N . GLY A 1 100 ? -1.684 6.593 -5.585 1.00 97.75 100 GLY A N 1
ATOM 711 C CA . GLY A 1 100 ? -0.669 5.837 -6.320 1.00 97.75 100 GLY A CA 1
ATOM 712 C C . GLY A 1 100 ? -1.038 5.637 -7.787 1.00 97.75 100 GLY A C 1
ATOM 713 O O . GLY A 1 100 ? -0.219 5.877 -8.668 1.00 97.75 100 GLY A O 1
ATOM 714 N N . TYR A 1 101 ? -2.291 5.286 -8.066 1.00 97.75 101 TYR A N 1
ATOM 715 C CA . TYR A 1 101 ? -2.783 5.095 -9.427 1.00 97.75 101 TYR A CA 1
ATOM 716 C C . TYR A 1 101 ? -2.736 6.406 -10.211 1.00 97.75 101 TYR A C 1
ATOM 718 O O . TYR A 1 101 ? -2.261 6.427 -11.345 1.00 97.75 101 TYR A O 1
ATOM 726 N N . GLY A 1 102 ? -3.173 7.510 -9.594 1.00 97.62 102 GLY A N 1
ATOM 727 C CA . GLY A 1 102 ? -3.048 8.838 -10.184 1.00 97.62 102 GLY A CA 1
ATOM 728 C C . GLY A 1 102 ? -1.588 9.170 -10.490 1.00 97.62 102 GLY A C 1
ATOM 729 O O . GLY A 1 102 ? -1.243 9.478 -11.626 1.00 97.62 102 GLY A O 1
ATOM 730 N N . TYR A 1 103 ? -0.702 9.026 -9.510 1.00 97.06 103 TYR A N 1
ATOM 731 C CA . TYR A 1 103 ? 0.713 9.311 -9.710 1.00 97.06 103 TYR A CA 1
ATOM 732 C C . TYR A 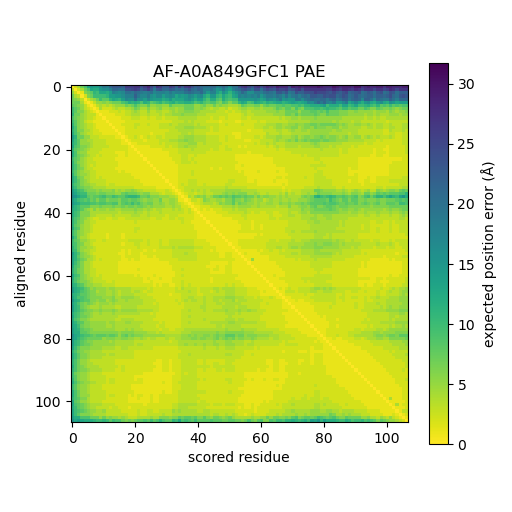1 103 ? 1.331 8.480 -10.841 1.00 97.06 103 TYR A C 1
ATOM 734 O O . TYR A 1 103 ? 1.925 9.054 -11.743 1.00 97.06 103 TYR A O 1
ATOM 742 N N . GLY A 1 104 ? 1.135 7.159 -10.848 1.00 95.12 104 GLY A N 1
ATOM 743 C CA . GLY A 1 104 ? 1.768 6.270 -11.826 1.00 95.12 104 GLY A CA 1
ATOM 744 C C . GLY A 1 104 ? 1.255 6.400 -13.265 1.00 95.12 104 GLY A C 1
ATOM 745 O O . GLY A 1 104 ? 1.923 5.921 -14.178 1.00 95.12 104 GLY A O 1
ATOM 746 N N . ASN A 1 105 ? 0.081 7.002 -13.481 1.00 94.62 105 ASN A N 1
ATOM 747 C CA . ASN A 1 105 ? -0.487 7.187 -14.823 1.00 94.62 105 ASN A CA 1
ATOM 748 C C . ASN A 1 105 ? -0.341 8.620 -15.352 1.00 94.62 105 ASN A C 1
ATOM 750 O O . ASN A 1 105 ? -0.333 8.811 -16.567 1.00 94.62 105 ASN A O 1
ATOM 754 N N . PHE A 1 106 ? -0.241 9.621 -14.472 1.00 92.94 106 PHE A N 1
ATOM 755 C CA . PHE A 1 106 ? -0.128 11.029 -14.866 1.00 92.94 106 PHE A CA 1
ATOM 756 C C . PHE A 1 106 ? 1.312 11.581 -14.818 1.00 92.94 106 PHE A C 1
ATOM 758 O O . PHE A 1 106 ? 1.549 12.636 -15.409 1.00 92.94 106 PHE A O 1
ATOM 765 N N . PHE A 1 107 ? 2.260 10.898 -14.158 1.00 85.31 107 PHE A N 1
ATOM 766 C CA . PHE A 1 107 ? 3.669 11.304 -13.993 1.00 85.31 107 PHE A CA 1
ATOM 767 C C . PHE A 1 107 ? 4.645 10.122 -14.193 1.00 85.31 107 PHE A C 1
ATOM 769 O O . PHE A 1 107 ? 5.820 10.354 -14.575 1.00 85.31 107 PHE A O 1
#

Foldseek 3Di:
DPDADVDQLVVLCVQAQALDLRNLLSLLVVLQADADDLVVLVVVLVVSVVSRGFQLSSQLSNQNNVQHHPVVLVVCCVPVNDVVSVVSSVVSSVVSSVRSSCVRPVD

pLDDT: mean 92.6, std 8.9, range [43.03, 98.38]

Solvent-accessible surface area (backbone atoms only — not comparable to full-atom values): 5295 Å² total; per-residue (Å²): 140,93,67,74,58,100,62,52,40,68,58,38,34,72,56,24,27,45,44,43,65,64,17,4,41,50,27,5,52,51,17,29,52,38,82,74,56,79,83,56,48,56,64,51,47,53,50,41,43,76,34,41,31,14,67,3,10,48,46,1,20,67,51,14,32,86,75,29,20,55,70,55,52,55,53,44,27,76,74,66,33,64,70,54,35,51,53,50,54,50,50,47,38,52,52,17,19,55,52,7,25,49,47,35,71,78,109

Nearest PDB structures (foldseek):
  8thr-assembly1_A  TM=4.005E-01  e=6.473E+00  Aequorea victoria
  8wvg-assembly1_A  TM=3.883E-01  e=8.484E+00  Homo sapiens